Protein AF-D5H0G0-F1 (afdb_monomer_lite)

Sequence (56 aa):
MTRRSKTNKFNERLIPNEETKRAIEIAHAEETGLIPDTAKDFTDSDAAINYLFGKK

Secondary structure (DSSP, 8-state):
-----------------HHHHHHHHHHHHHHTTSS-TT----SSHHHHHHHHH---

Structure (mmCIF, N/CA/C/O backbone):
data_AF-D5H0G0-F1
#
_entry.id   AF-D5H0G0-F1
#
loop_
_atom_site.group_PDB
_atom_site.id
_atom_site.type_symbol
_atom_site.label_atom_id
_atom_site.label_alt_id
_atom_site.label_comp_id
_atom_site.label_asym_id
_atom_site.label_entity_id
_atom_site.label_seq_id
_atom_site.pdbx_PDB_ins_code
_atom_site.Cartn_x
_atom_site.Cartn_y
_atom_site.Cartn_z
_atom_site.occupancy
_atom_site.B_iso_or_equiv
_atom_site.auth_seq_id
_atom_site.auth_comp_id
_atom_site.auth_asym_id
_atom_site.auth_atom_id
_atom_site.pdbx_PDB_model_num
ATOM 1 N N . MET A 1 1 ? 13.212 -21.426 -52.898 1.00 52.03 1 MET A N 1
ATOM 2 C CA . MET A 1 1 ? 12.731 -21.691 -51.524 1.00 52.03 1 MET A CA 1
ATOM 3 C C . MET A 1 1 ? 13.856 -21.357 -50.561 1.00 52.03 1 MET A C 1
ATOM 5 O O . MET A 1 1 ? 14.817 -22.110 -50.507 1.00 52.03 1 MET A O 1
ATOM 9 N N . THR A 1 2 ? 13.763 -20.255 -49.818 1.00 53.50 2 THR A N 1
ATOM 10 C CA . THR A 1 2 ? 14.766 -19.927 -48.793 1.00 53.50 2 THR A CA 1
ATOM 11 C C . THR A 1 2 ? 14.046 -19.458 -47.540 1.00 53.50 2 THR A C 1
ATOM 13 O O . THR A 1 2 ? 13.034 -18.764 -47.603 1.00 53.50 2 THR A O 1
ATOM 16 N N . ARG A 1 3 ? 14.484 -20.017 -46.416 1.00 55.84 3 ARG A N 1
ATOM 17 C CA . ARG A 1 3 ? 13.713 -20.193 -45.188 1.00 55.84 3 ARG A CA 1
ATOM 18 C C . ARG A 1 3 ? 13.493 -18.872 -44.448 1.00 55.84 3 ARG A C 1
ATOM 20 O O . ARG A 1 3 ? 14.359 -18.009 -44.398 1.00 55.84 3 ARG A O 1
ATOM 27 N N . ARG A 1 4 ? 12.300 -18.789 -43.856 1.00 66.38 4 ARG A N 1
ATOM 28 C CA . ARG A 1 4 ? 11.801 -17.766 -42.931 1.00 66.38 4 ARG A CA 1
ATOM 29 C C . ARG A 1 4 ? 12.861 -17.411 -41.883 1.00 66.38 4 ARG A C 1
ATOM 31 O O . ARG A 1 4 ? 13.281 -18.297 -41.148 1.00 66.38 4 ARG A O 1
ATOM 38 N N . SER A 1 5 ? 13.169 -16.127 -41.729 1.00 54.41 5 SER A N 1
ATOM 39 C CA . SER A 1 5 ? 13.666 -15.603 -40.457 1.00 54.41 5 SER A CA 1
ATOM 40 C C . SER A 1 5 ? 12.593 -14.672 -39.908 1.00 54.41 5 SER A C 1
ATOM 42 O O . SER A 1 5 ? 12.539 -13.488 -40.228 1.00 54.41 5 SER 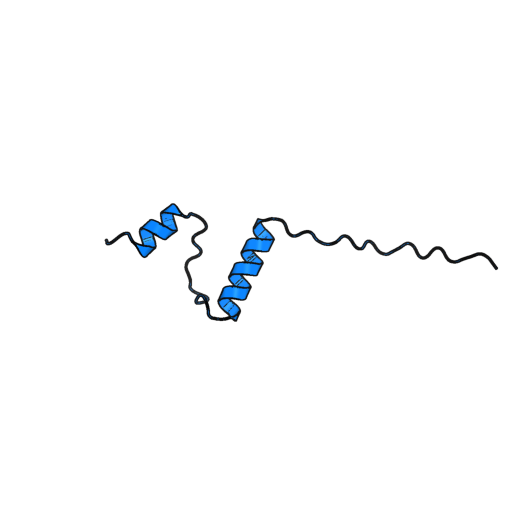A O 1
ATOM 44 N N . LYS A 1 6 ? 11.636 -15.253 -39.173 1.00 60.91 6 LYS A N 1
ATOM 45 C CA . LYS A 1 6 ? 10.757 -14.469 -38.306 1.00 60.91 6 LYS A CA 1
ATOM 46 C C . LYS A 1 6 ? 11.654 -14.009 -37.166 1.00 60.91 6 LYS A C 1
ATOM 48 O O . LYS A 1 6 ? 12.001 -14.822 -36.314 1.00 60.91 6 LYS A O 1
ATOM 53 N N . THR A 1 7 ? 12.079 -12.754 -37.189 1.00 60.56 7 THR A N 1
ATOM 54 C CA . THR A 1 7 ? 12.716 -12.146 -36.027 1.00 60.56 7 THR A CA 1
ATOM 55 C C . THR A 1 7 ? 11.719 -12.234 -34.879 1.00 60.56 7 THR A C 1
ATOM 57 O O . THR A 1 7 ? 10.591 -11.742 -34.956 1.00 60.56 7 THR A O 1
ATOM 60 N N . ASN A 1 8 ? 12.106 -13.008 -33.868 1.00 56.66 8 ASN A N 1
ATOM 61 C CA . ASN A 1 8 ? 11.353 -13.203 -32.644 1.00 56.66 8 ASN A CA 1
ATOM 62 C C . ASN A 1 8 ? 11.049 -11.812 -32.082 1.00 56.66 8 ASN A C 1
ATOM 64 O O . ASN A 1 8 ? 11.974 -11.060 -31.779 1.00 56.66 8 ASN A O 1
ATOM 68 N N . LYS A 1 9 ? 9.761 -11.457 -32.004 1.00 56.41 9 LYS A N 1
ATOM 69 C CA . LYS A 1 9 ? 9.315 -10.263 -31.286 1.00 56.41 9 LYS A CA 1
ATOM 70 C C . LYS A 1 9 ? 9.952 -10.317 -29.904 1.00 56.41 9 LYS A C 1
ATOM 72 O O . LYS A 1 9 ? 9.887 -11.362 -29.258 1.00 56.41 9 LYS A O 1
ATOM 77 N N . PHE A 1 10 ? 10.593 -9.224 -29.510 1.00 51.25 10 PHE A N 1
ATOM 78 C CA . PHE A 1 10 ? 11.145 -9.019 -28.183 1.00 51.25 10 PHE A CA 1
ATOM 79 C C . PHE A 1 10 ? 10.081 -9.379 -27.138 1.00 51.25 10 PHE A C 1
ATOM 81 O O . PHE A 1 10 ? 9.207 -8.583 -26.819 1.00 51.25 10 PHE A O 1
ATOM 88 N N . ASN A 1 11 ? 10.143 -10.607 -26.620 1.00 55.22 11 ASN A N 1
ATOM 89 C CA . ASN A 1 11 ? 9.586 -10.956 -25.322 1.00 55.22 11 ASN A CA 1
ATOM 90 C C . ASN A 1 11 ? 10.564 -10.392 -24.288 1.00 55.22 11 ASN A C 1
ATOM 92 O O . ASN A 1 11 ? 11.225 -11.139 -23.565 1.00 55.22 11 ASN A O 1
ATOM 96 N N . GLU A 1 12 ? 10.705 -9.068 -24.258 1.00 59.00 12 GLU A N 1
ATOM 97 C CA . GLU A 1 12 ? 11.195 -8.399 -23.066 1.00 59.00 12 GLU A CA 1
ATOM 98 C C . GLU A 1 12 ? 10.132 -8.664 -22.009 1.00 59.00 12 GLU A C 1
ATOM 100 O O . GLU A 1 12 ? 9.076 -8.036 -21.974 1.00 59.00 12 GLU A O 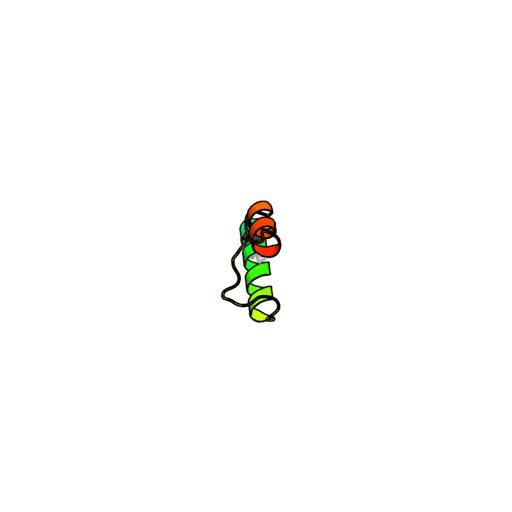1
ATOM 105 N N . ARG A 1 13 ? 10.357 -9.709 -21.206 1.00 63.47 13 ARG A N 1
ATOM 106 C CA . ARG A 1 13 ? 9.603 -9.897 -19.975 1.00 63.47 13 ARG A CA 1
ATOM 107 C C . ARG A 1 13 ? 9.821 -8.610 -19.195 1.00 63.47 13 ARG A C 1
ATOM 109 O O . ARG A 1 13 ? 10.938 -8.368 -18.751 1.00 63.47 13 ARG A O 1
ATOM 116 N N . LEU A 1 14 ? 8.785 -7.782 -19.100 1.00 65.69 14 LEU A N 1
ATOM 117 C CA . LEU A 1 14 ? 8.759 -6.641 -18.200 1.00 65.69 14 LEU A CA 1
ATOM 118 C C . LEU A 1 14 ? 8.976 -7.213 -16.802 1.00 65.69 14 LEU A C 1
ATOM 120 O O . LEU A 1 14 ? 8.066 -7.799 -16.223 1.00 65.69 14 LEU A O 1
ATOM 124 N N . ILE A 1 15 ? 10.218 -7.160 -16.323 1.00 75.12 15 ILE A N 1
ATOM 125 C CA . ILE A 1 15 ? 10.555 -7.510 -14.950 1.00 75.12 15 ILE A CA 1
ATOM 126 C C . ILE A 1 15 ? 10.162 -6.270 -14.155 1.00 75.12 15 ILE A C 1
ATOM 128 O O . ILE A 1 15 ? 10.830 -5.242 -14.299 1.00 75.12 15 ILE A O 1
ATOM 132 N N . PRO A 1 16 ? 9.068 -6.316 -13.377 1.00 71.62 16 PRO A N 1
ATOM 133 C CA . PRO A 1 16 ? 8.657 -5.158 -12.611 1.00 71.62 16 PRO A CA 1
ATOM 134 C C . PRO A 1 16 ? 9.765 -4.853 -11.605 1.00 71.62 16 PRO A C 1
ATOM 136 O O . PRO A 1 16 ? 10.285 -5.767 -10.952 1.00 71.62 16 PRO A O 1
ATOM 139 N N . ASN A 1 17 ? 10.147 -3.582 -11.499 1.00 83.81 17 ASN A N 1
ATOM 140 C CA . ASN A 1 17 ? 11.013 -3.148 -10.410 1.00 83.81 17 ASN A CA 1
ATOM 141 C C . ASN A 1 17 ? 10.281 -3.344 -9.064 1.00 83.81 17 ASN A C 1
ATOM 143 O O . ASN A 1 17 ? 9.071 -3.578 -9.024 1.00 83.81 17 ASN A O 1
ATOM 147 N N . GLU A 1 18 ? 11.010 -3.271 -7.952 1.00 81.81 18 GLU A N 1
ATOM 148 C CA . GLU A 1 18 ? 10.437 -3.515 -6.618 1.00 81.81 18 GLU A CA 1
ATOM 149 C C . GLU A 1 18 ? 9.263 -2.578 -6.290 1.00 81.81 18 GLU A C 1
ATOM 151 O O . GLU A 1 18 ? 8.297 -2.993 -5.657 1.00 81.81 18 GLU A O 1
ATOM 156 N N . GLU A 1 19 ? 9.301 -1.342 -6.786 1.00 80.31 19 GLU A N 1
ATOM 157 C CA . GLU A 1 19 ? 8.208 -0.375 -6.650 1.00 80.31 19 GLU A CA 1
ATOM 158 C C . GLU A 1 19 ? 6.929 -0.847 -7.356 1.00 80.31 19 GLU A C 1
ATOM 160 O O . GLU A 1 19 ? 5.853 -0.857 -6.762 1.00 80.31 19 GLU A O 1
ATOM 165 N N . THR A 1 20 ? 7.052 -1.329 -8.594 1.00 80.19 20 THR A N 1
ATOM 166 C CA . THR A 1 20 ? 5.913 -1.845 -9.363 1.00 80.19 20 THR A CA 1
ATOM 167 C C . THR A 1 20 ? 5.340 -3.106 -8.720 1.00 80.19 20 THR A C 1
ATOM 169 O O . THR A 1 20 ? 4.125 -3.278 -8.697 1.00 80.19 20 THR A O 1
ATOM 172 N N . LYS A 1 21 ? 6.184 -3.990 -8.166 1.00 82.31 21 LYS A N 1
ATOM 173 C CA . LYS A 1 21 ? 5.703 -5.183 -7.447 1.00 82.31 21 LYS A CA 1
ATOM 174 C C . LYS A 1 21 ? 4.870 -4.804 -6.225 1.00 82.31 21 LYS A C 1
ATOM 176 O O . LYS A 1 21 ? 3.773 -5.328 -6.076 1.00 82.31 21 LYS A O 1
ATOM 181 N N . ARG A 1 22 ? 5.347 -3.854 -5.413 1.00 82.00 22 ARG A N 1
ATOM 182 C CA . ARG A 1 22 ? 4.607 -3.357 -4.242 1.00 82.00 22 ARG A CA 1
ATOM 183 C C . ARG A 1 22 ? 3.268 -2.741 -4.632 1.00 82.00 22 ARG A C 1
ATOM 185 O O . ARG A 1 22 ? 2.264 -3.046 -4.003 1.00 82.00 22 ARG A O 1
ATOM 192 N N . ALA A 1 23 ? 3.240 -1.932 -5.690 1.00 81.75 23 ALA A N 1
ATOM 193 C CA . ALA A 1 23 ? 1.998 -1.344 -6.187 1.00 81.75 23 ALA A CA 1
ATOM 194 C C . ALA A 1 23 ? 0.978 -2.417 -6.614 1.00 81.75 23 ALA A C 1
ATOM 196 O O . ALA A 1 23 ? -0.204 -2.301 -6.307 1.00 81.75 23 ALA A O 1
ATOM 197 N N . ILE A 1 24 ? 1.434 -3.488 -7.276 1.00 83.69 24 ILE A N 1
ATOM 198 C CA . ILE A 1 24 ? 0.572 -4.616 -7.661 1.00 83.69 24 ILE A CA 1
ATOM 199 C C . ILE A 1 24 ? 0.052 -5.364 -6.424 1.00 83.69 24 ILE A C 1
ATOM 201 O O . ILE A 1 24 ? -1.120 -5.729 -6.383 1.00 83.69 24 ILE A O 1
ATOM 205 N N . GLU A 1 25 ? 0.902 -5.597 -5.423 1.00 82.56 25 GLU A N 1
ATOM 206 C CA . GLU A 1 25 ? 0.516 -6.272 -4.177 1.00 82.56 25 GLU A CA 1
ATOM 207 C C . GLU A 1 25 ? -0.535 -5.478 -3.389 1.00 82.56 25 GLU A C 1
ATOM 209 O O . GLU A 1 25 ? -1.504 -6.074 -2.918 1.00 82.56 25 GLU A O 1
ATOM 214 N N . ILE A 1 26 ? -0.382 -4.151 -3.293 1.00 81.25 26 ILE A N 1
ATOM 215 C CA . ILE A 1 26 ? -1.352 -3.256 -2.639 1.00 81.25 26 ILE A CA 1
ATOM 216 C C . ILE A 1 26 ? -2.684 -3.281 -3.393 1.00 81.25 26 ILE A C 1
ATOM 218 O O . ILE A 1 26 ? -3.708 -3.602 -2.795 1.00 81.25 26 ILE A O 1
ATOM 222 N N . ALA A 1 27 ? -2.664 -3.072 -4.713 1.00 82.06 27 ALA A N 1
ATOM 223 C CA . ALA A 1 27 ? -3.877 -3.072 -5.532 1.00 82.06 27 ALA A CA 1
ATOM 224 C C . ALA A 1 27 ? -4.646 -4.405 -5.449 1.00 82.06 27 ALA A C 1
ATOM 226 O O . ALA A 1 27 ? -5.872 -4.431 -5.365 1.00 82.06 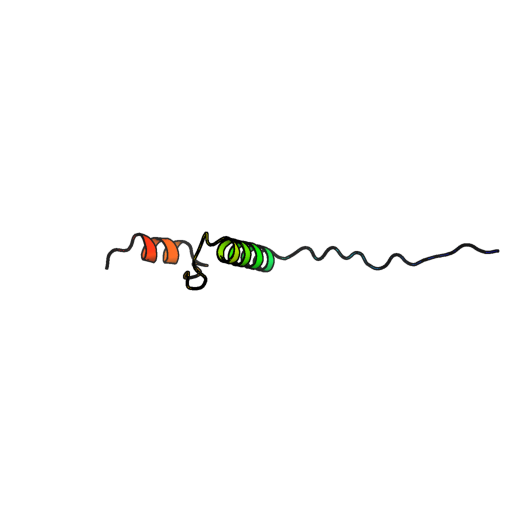27 ALA A O 1
ATOM 227 N N . HIS A 1 28 ? -3.935 -5.537 -5.423 1.00 81.56 28 HIS A N 1
ATOM 228 C CA . HIS A 1 28 ? -4.561 -6.847 -5.236 1.00 81.56 28 HIS A CA 1
ATOM 229 C C . HIS A 1 28 ? -5.144 -7.015 -3.820 1.00 81.56 28 HIS A C 1
ATOM 231 O O . HIS A 1 28 ? -6.202 -7.625 -3.643 1.00 81.56 28 HIS A O 1
ATOM 237 N N . ALA A 1 29 ? -4.476 -6.492 -2.790 1.00 79.81 29 ALA A N 1
ATOM 238 C CA . ALA A 1 29 ? -4.983 -6.514 -1.419 1.00 79.81 29 ALA A CA 1
ATOM 239 C C . ALA A 1 29 ? -6.252 -5.651 -1.252 1.00 79.81 29 ALA A C 1
ATOM 241 O O . ALA A 1 29 ? -7.155 -6.048 -0.514 1.00 79.81 29 ALA A O 1
ATOM 242 N N . GLU A 1 30 ? -6.351 -4.527 -1.964 1.00 80.44 30 GLU A N 1
ATOM 243 C CA . GLU A 1 30 ? -7.558 -3.690 -2.040 1.00 80.44 30 GLU A CA 1
ATOM 244 C C . GLU A 1 30 ? -8.703 -4.411 -2.760 1.00 80.44 30 GLU A C 1
ATOM 246 O O . GLU A 1 30 ? -9.810 -4.503 -2.227 1.00 80.44 30 GLU A O 1
ATOM 251 N N . GLU A 1 31 ? -8.436 -4.993 -3.935 1.00 79.88 31 GLU A N 1
ATOM 252 C CA . GLU A 1 31 ? -9.436 -5.732 -4.723 1.00 79.88 31 GLU A CA 1
ATOM 253 C C . GLU A 1 31 ? -10.007 -6.928 -3.945 1.00 79.88 31 GLU A C 1
ATOM 255 O O . GLU A 1 31 ? -11.208 -7.201 -3.983 1.00 79.88 31 GLU A O 1
ATOM 260 N N . THR A 1 32 ? -9.155 -7.627 -3.193 1.00 83.88 32 THR A N 1
ATOM 261 C CA . THR A 1 32 ? -9.566 -8.755 -2.342 1.00 83.88 32 THR A CA 1
ATOM 262 C C . THR A 1 32 ? -10.234 -8.325 -1.032 1.00 83.88 32 THR A C 1
ATOM 264 O O . THR A 1 32 ? -10.722 -9.180 -0.290 1.00 83.88 32 THR A O 1
ATOM 267 N N . GLY A 1 33 ? -10.288 -7.020 -0.742 1.00 76.69 33 GLY A N 1
ATOM 268 C CA . GLY A 1 33 ? -10.865 -6.463 0.481 1.00 76.69 33 GLY A CA 1
ATOM 269 C C . GLY A 1 33 ? -10.053 -6.770 1.741 1.00 76.69 33 GLY A C 1
ATOM 270 O O . GLY A 1 33 ? -10.580 -6.667 2.849 1.00 76.69 33 GLY A O 1
ATOM 271 N N . LEU A 1 34 ? -8.787 -7.172 1.585 1.00 77.06 34 LEU A N 1
ATOM 272 C CA . LEU A 1 34 ? -7.866 -7.419 2.693 1.00 77.06 34 LEU A CA 1
ATOM 273 C C . LEU A 1 34 ? -7.493 -6.105 3.390 1.00 77.06 34 LEU A C 1
ATOM 275 O O . LEU A 1 34 ? -7.347 -6.061 4.613 1.00 77.06 34 LEU A O 1
ATOM 279 N N . ILE A 1 35 ? -7.371 -5.039 2.599 1.00 74.12 35 ILE A N 1
ATOM 280 C CA . ILE A 1 35 ? -7.235 -3.658 3.052 1.00 74.12 35 ILE A CA 1
ATOM 281 C C . ILE A 1 35 ? -8.301 -2.795 2.361 1.00 74.12 35 ILE A C 1
ATOM 283 O O . ILE A 1 35 ? -8.659 -3.067 1.217 1.00 74.12 35 ILE A O 1
ATOM 287 N N . PRO A 1 36 ? -8.870 -1.785 3.039 1.00 71.06 36 PRO A N 1
ATOM 288 C CA . PRO A 1 36 ? -9.737 -0.819 2.375 1.00 71.06 36 PRO A CA 1
ATOM 289 C C . PRO A 1 36 ? -8.932 0.036 1.385 1.00 71.06 36 PRO A C 1
ATOM 291 O O . PRO A 1 36 ? -7.783 0.345 1.657 1.00 71.06 36 PRO A O 1
ATOM 294 N N . ASP A 1 37 ? -9.568 0.511 0.315 1.00 68.69 37 ASP A N 1
ATOM 295 C CA . ASP A 1 37 ? -8.999 1.467 -0.668 1.00 68.69 37 ASP A CA 1
ATOM 296 C C . ASP A 1 37 ? -8.558 2.803 -0.021 1.00 68.69 37 ASP A C 1
ATOM 298 O O . ASP A 1 37 ? -7.753 3.569 -0.532 1.00 68.69 37 ASP A O 1
ATOM 302 N N . THR A 1 38 ? -9.068 3.097 1.180 1.00 67.69 38 THR A N 1
ATOM 303 C CA . THR A 1 38 ? -8.634 4.246 1.991 1.00 67.69 38 THR A CA 1
ATOM 304 C C . THR A 1 38 ? -7.540 3.887 2.996 1.00 67.69 38 THR A C 1
ATOM 306 O O . THR A 1 38 ? -7.286 4.664 3.925 1.00 67.69 38 THR A O 1
ATOM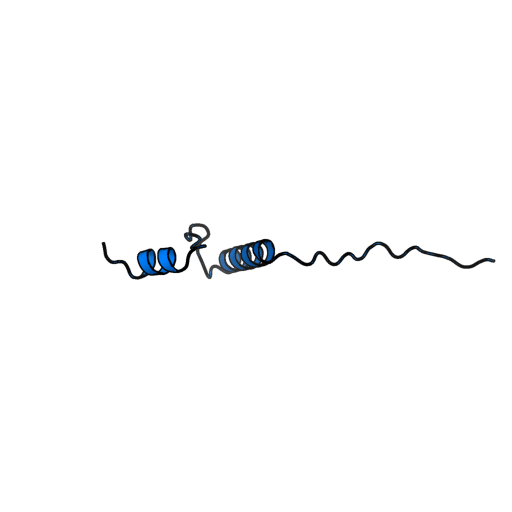 309 N N . ALA A 1 39 ? -6.975 2.680 2.922 1.00 67.06 39 ALA A N 1
ATOM 310 C CA . ALA A 1 39 ? -5.898 2.264 3.801 1.00 67.06 39 ALA A CA 1
ATOM 311 C C . ALA A 1 39 ? -4.722 3.208 3.596 1.00 67.06 39 ALA A C 1
ATOM 313 O O . ALA A 1 39 ? -4.349 3.573 2.486 1.00 67.06 39 ALA A O 1
ATOM 314 N N . LYS A 1 40 ? -4.151 3.657 4.709 1.00 67.94 40 LYS A N 1
ATOM 315 C CA . LYS A 1 40 ? -2.971 4.495 4.636 1.00 67.94 40 LYS A CA 1
ATOM 316 C C . LYS A 1 40 ? -1.804 3.611 4.217 1.00 67.94 40 LYS A C 1
ATOM 318 O O . LYS A 1 40 ? -1.426 2.715 4.968 1.00 67.94 40 LYS A O 1
ATOM 323 N N . ASP A 1 41 ? -1.229 3.897 3.057 1.00 66.81 41 ASP A N 1
ATOM 324 C CA . ASP A 1 41 ? 0.012 3.267 2.633 1.00 66.81 41 ASP A CA 1
ATOM 325 C C . ASP A 1 41 ? 1.132 3.673 3.586 1.00 66.81 41 ASP A C 1
ATOM 327 O O . ASP A 1 41 ? 1.619 4.808 3.588 1.00 66.81 41 ASP A O 1
ATOM 331 N N . PHE A 1 42 ? 1.544 2.735 4.434 1.00 63.41 42 PHE A N 1
ATOM 332 C CA . PHE A 1 42 ? 2.732 2.905 5.250 1.00 63.41 42 PHE A CA 1
ATOM 333 C C . PHE A 1 42 ? 3.933 2.390 4.470 1.00 63.41 42 PHE A C 1
ATOM 335 O O . PHE A 1 42 ? 4.369 1.252 4.620 1.00 63.41 42 PHE A O 1
ATOM 342 N N . THR A 1 43 ? 4.476 3.254 3.618 1.00 66.69 43 THR A N 1
ATOM 343 C CA . THR A 1 43 ? 5.770 3.015 2.964 1.00 66.69 43 THR A CA 1
ATOM 344 C C . THR A 1 43 ? 6.931 3.000 3.965 1.00 66.69 43 THR A C 1
ATOM 346 O O . THR A 1 43 ? 8.001 2.476 3.655 1.00 66.69 43 THR A O 1
ATOM 349 N N . ASP A 1 44 ? 6.698 3.534 5.167 1.00 70.19 44 ASP A N 1
ATOM 350 C CA . ASP A 1 44 ? 7.602 3.553 6.310 1.00 70.19 44 ASP A CA 1
ATOM 351 C C . ASP A 1 44 ? 7.036 2.697 7.456 1.00 70.19 44 ASP A C 1
ATOM 353 O O . ASP A 1 44 ? 5.961 2.977 8.003 1.00 70.19 44 ASP A O 1
ATOM 357 N N . SER A 1 45 ? 7.783 1.656 7.825 1.00 67.38 45 SER A N 1
ATOM 358 C CA . SER A 1 45 ? 7.450 0.737 8.913 1.00 67.38 45 SER A CA 1
ATOM 359 C C . SER A 1 45 ? 7.288 1.447 10.260 1.00 67.38 45 SER A C 1
ATOM 361 O O . SER A 1 45 ? 6.396 1.086 11.028 1.00 67.38 45 SER A O 1
ATOM 363 N N . ASP A 1 46 ? 8.089 2.476 10.548 1.00 71.69 46 ASP A N 1
ATOM 364 C CA . ASP A 1 46 ? 8.020 3.208 11.818 1.00 71.69 46 ASP A CA 1
ATOM 365 C C . ASP A 1 46 ? 6.756 4.074 11.879 1.00 71.69 46 ASP A C 1
ATOM 367 O O . ASP A 1 46 ? 6.088 4.158 12.915 1.00 71.69 46 ASP A O 1
ATOM 371 N N . ALA A 1 47 ? 6.358 4.660 10.745 1.00 70.69 47 ALA A N 1
ATOM 372 C CA . ALA A 1 47 ? 5.081 5.357 10.621 1.00 70.69 47 ALA A CA 1
ATOM 373 C C . ALA A 1 47 ? 3.887 4.396 10.775 1.00 70.69 47 ALA A C 1
ATOM 375 O O . ALA A 1 47 ? 2.893 4.764 11.408 1.00 70.69 47 ALA A O 1
ATOM 376 N N . ALA A 1 48 ? 3.994 3.167 10.252 1.00 70.31 48 ALA A N 1
ATOM 377 C CA . ALA A 1 48 ? 2.985 2.119 10.419 1.00 70.31 48 ALA A CA 1
ATOM 378 C C . ALA A 1 48 ? 2.800 1.755 11.893 1.00 70.31 48 ALA A C 1
ATOM 380 O O . ALA A 1 48 ?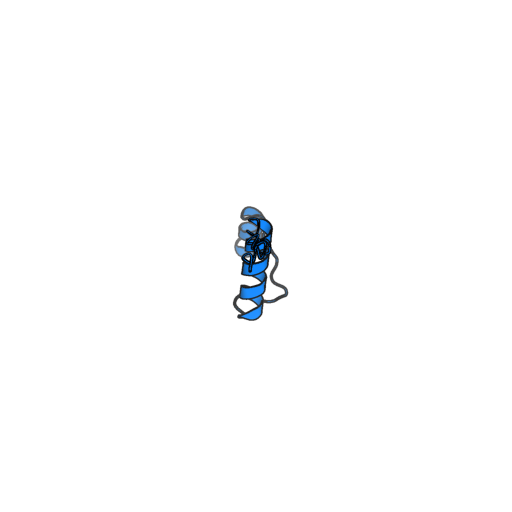 1.681 1.733 12.406 1.00 70.31 48 ALA A O 1
ATOM 381 N N . ILE A 1 49 ? 3.912 1.506 12.588 1.00 72.69 49 ILE A N 1
ATOM 382 C CA . ILE A 1 49 ? 3.916 1.118 13.997 1.00 72.69 49 ILE A CA 1
ATOM 383 C C . ILE A 1 49 ? 3.357 2.252 14.856 1.00 72.69 49 ILE A C 1
ATOM 385 O O . ILE A 1 49 ? 2.502 2.008 15.705 1.00 72.69 49 ILE A O 1
ATOM 389 N N . ASN A 1 50 ? 3.758 3.498 14.603 1.00 77.50 50 ASN A N 1
ATOM 390 C CA . ASN A 1 50 ? 3.223 4.654 15.318 1.00 77.50 50 ASN A CA 1
ATOM 391 C C . ASN A 1 50 ? 1.728 4.873 15.055 1.00 77.50 50 ASN A C 1
ATOM 393 O O . ASN A 1 50 ? 1.009 5.269 15.961 1.00 77.50 50 ASN A O 1
ATOM 397 N N . TYR A 1 51 ? 1.214 4.597 13.858 1.00 71.00 51 TYR A N 1
ATOM 398 C CA . TYR A 1 51 ? -0.225 4.704 13.605 1.00 71.00 51 TYR A CA 1
ATOM 399 C C . TYR A 1 51 ? -1.033 3.578 14.269 1.00 71.00 51 TYR A C 1
ATOM 401 O O . TYR A 1 51 ? -2.098 3.828 14.830 1.00 71.00 51 TYR A O 1
ATOM 409 N N . LEU A 1 52 ? -0.534 2.340 14.212 1.00 70.75 52 LEU A N 1
ATOM 410 C CA . LEU A 1 52 ? -1.230 1.160 14.734 1.00 70.75 52 LEU A CA 1
ATOM 411 C C . LEU A 1 52 ? -1.139 1.041 16.260 1.00 70.75 52 LEU A C 1
ATOM 413 O O . LEU A 1 52 ? -2.088 0.601 16.907 1.00 70.75 52 LEU A O 1
ATOM 417 N N . PHE A 1 53 ? 0.001 1.425 16.833 1.00 79.75 53 PHE A N 1
ATOM 418 C CA . PHE A 1 53 ? 0.328 1.213 18.245 1.00 79.75 53 PHE A CA 1
ATOM 419 C C . PHE A 1 53 ? 0.649 2.506 19.001 1.00 79.75 53 PHE A C 1
ATOM 421 O O . PHE A 1 53 ? 0.657 2.500 20.235 1.00 79.75 53 PHE A O 1
ATOM 428 N N . GLY A 1 54 ? 0.861 3.623 18.303 1.00 63.06 54 GLY A N 1
ATOM 429 C CA . GLY A 1 54 ? 0.970 4.943 18.916 1.00 63.06 54 GLY A CA 1
ATOM 430 C C . GLY A 1 54 ? -0.404 5.431 19.357 1.00 63.06 54 GLY A C 1
ATOM 431 O O . GLY A 1 54 ? -1.116 6.150 18.659 1.00 63.06 54 GLY A O 1
ATOM 432 N N . LYS A 1 55 ? -0.789 5.030 20.567 1.00 55.22 55 LYS A N 1
ATOM 433 C CA . LYS A 1 55 ? -1.773 5.766 21.360 1.00 55.22 55 LYS A CA 1
ATOM 434 C C . LYS A 1 55 ? -1.317 7.229 21.471 1.00 55.22 55 LYS A C 1
ATOM 436 O O . LYS A 1 55 ? -0.244 7.444 22.015 1.00 55.22 55 LYS A O 1
ATOM 441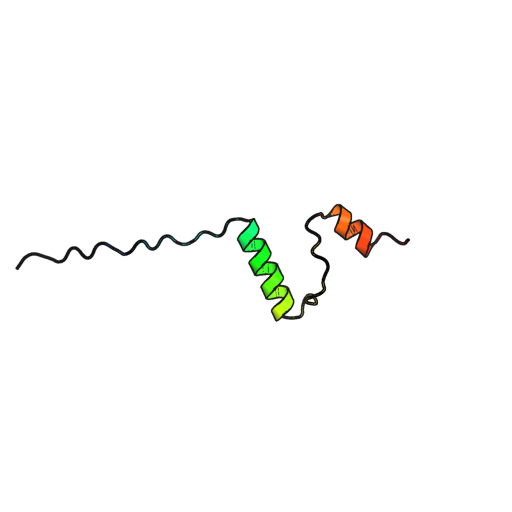 N N . LYS A 1 56 ? -2.171 8.143 20.981 1.00 52.78 56 LYS A N 1
ATOM 442 C CA . LYS A 1 56 ? -2.229 9.610 21.192 1.00 52.78 56 LYS A CA 1
ATOM 443 C C . LYS A 1 56 ? -0.965 10.312 21.692 1.00 52.78 56 LYS A C 1
ATOM 445 O O . LYS A 1 56 ? -0.624 10.125 22.879 1.00 52.78 56 LYS A O 1
#

Foldseek 3Di:
DDDDDPPPDPPPVPPDDPVRVVVVVVVVCCVVVVDPPPDDDCPDPVVVCCVVPVDD

pLDDT: mean 70.1, std 9.93, range [51.25, 83.88]

Radius of gyration: 21.31 Å; chains: 1; bounding box: 26×31×73 Å

Organism: Lactobacillus crispatus (strain ST1) (NCBI:txid748671)